Protein AF-A0A535XSU5-F1 (afdb_monomer_lite)

pLDDT: mean 84.98, std 12.12, range [40.34, 96.56]

Foldseek 3Di:
DCVVVVVCCVPVVVVLVVQQVVDDPVCSVVSVVVVVVVVVVVVVVLCVVLVCLLCVQADPVVVCCCPPVNDDCPVPVVRVVSNVNSNVRSVVVVVVVVVVVVVVVVPDDDPDPVVVVVD

Sequence (119 aa):
MILMGGGSGLFTSPNVNALMSTVPPQQRGTASGINTMVGNTGQMLSIAIAFPLVLSRIPEDVMFKVFLYGGGMGDLPDALRAFEQGLHQAFLVSFGITVVAVLASALRPSHSPREMAAR

Structure (mmCIF, N/CA/C/O backbone):
data_AF-A0A535XSU5-F1
#
_entry.id   AF-A0A535XSU5-F1
#
loop_
_atom_site.group_PDB
_atom_site.id
_atom_site.type_symbol
_atom_site.label_atom_id
_atom_site.label_alt_id
_atom_site.label_comp_id
_atom_site.label_asym_id
_atom_site.label_entity_id
_atom_site.label_seq_id
_atom_site.pdbx_PDB_ins_code
_atom_site.Cartn_x
_atom_site.Cartn_y
_atom_site.Cartn_z
_atom_site.occupancy
_atom_site.B_iso_or_equiv
_atom_site.auth_seq_id
_atom_site.auth_comp_id
_atom_site.auth_asym_id
_atom_site.auth_atom_id
_atom_site.pdbx_PDB_model_num
ATOM 1 N N . MET A 1 1 ? 0.032 13.948 -1.527 1.00 69.62 1 MET A N 1
ATOM 2 C CA . MET A 1 1 ? 0.126 13.378 -0.162 1.00 69.62 1 MET A CA 1
ATOM 3 C C . MET A 1 1 ? -1.090 13.663 0.714 1.00 69.62 1 MET A C 1
ATOM 5 O O . MET A 1 1 ? -1.441 12.791 1.491 1.00 69.62 1 MET A O 1
ATOM 9 N N . ILE A 1 2 ? -1.781 14.803 0.563 1.00 87.50 2 ILE A N 1
ATOM 10 C CA . ILE A 1 2 ? -2.972 15.131 1.376 1.00 87.50 2 ILE A CA 1
ATOM 11 C C . ILE A 1 2 ? -4.105 14.102 1.212 1.00 87.50 2 ILE A C 1
ATOM 13 O O . ILE A 1 2 ? -4.614 13.610 2.208 1.00 87.50 2 ILE A O 1
ATOM 17 N N . LEU A 1 3 ? -4.456 13.718 -0.022 1.00 84.81 3 LEU A N 1
ATOM 18 C CA . LEU A 1 3 ? -5.541 12.751 -0.267 1.00 84.81 3 LEU A CA 1
ATOM 19 C C . LEU A 1 3 ? -5.224 11.352 0.286 1.00 84.81 3 LEU A C 1
ATOM 21 O O . LEU A 1 3 ? -6.049 10.750 0.965 1.00 84.81 3 LEU A O 1
ATOM 25 N N . MET A 1 4 ? -4.004 10.869 0.039 1.00 82.06 4 MET A N 1
ATOM 26 C CA . MET A 1 4 ? -3.509 9.584 0.552 1.00 82.06 4 MET A CA 1
ATOM 27 C C . MET A 1 4 ? -3.454 9.562 2.088 1.00 82.06 4 MET A C 1
ATOM 29 O O . MET A 1 4 ? -3.970 8.637 2.710 1.00 82.06 4 MET A O 1
ATOM 33 N N . GLY A 1 5 ? -2.876 10.596 2.709 1.00 84.25 5 GLY A N 1
ATOM 34 C CA . GLY A 1 5 ? -2.768 10.697 4.166 1.00 84.25 5 GLY A CA 1
ATOM 35 C C . GLY A 1 5 ? -4.122 10.885 4.851 1.00 84.25 5 GLY A C 1
ATOM 36 O O . GLY A 1 5 ? -4.406 10.217 5.842 1.00 84.25 5 GLY A O 1
ATOM 37 N N . GLY A 1 6 ? -4.985 11.734 4.286 1.00 88.25 6 GLY A N 1
ATOM 38 C CA . GLY A 1 6 ? -6.344 11.952 4.776 1.00 88.25 6 GLY A CA 1
ATOM 39 C C . GLY A 1 6 ? -7.192 10.683 4.703 1.00 88.25 6 GLY A C 1
ATOM 40 O O . GLY A 1 6 ? -7.798 10.298 5.699 1.00 88.25 6 GLY A O 1
ATOM 41 N N . GLY A 1 7 ? -7.173 9.984 3.564 1.00 83.88 7 GLY A N 1
ATOM 42 C CA . GLY A 1 7 ? -7.862 8.702 3.407 1.00 83.88 7 GLY A CA 1
ATOM 43 C C . GLY A 1 7 ? -7.364 7.656 4.405 1.00 83.88 7 GLY A C 1
ATOM 44 O O . GLY A 1 7 ? -8.159 7.086 5.148 1.00 83.88 7 GLY A O 1
ATOM 45 N N . SER A 1 8 ? -6.047 7.456 4.497 1.00 84.62 8 SER A N 1
ATOM 46 C CA . SER A 1 8 ? -5.457 6.506 5.448 1.00 84.62 8 SER A CA 1
ATOM 47 C C . SER A 1 8 ? -5.861 6.801 6.899 1.00 84.62 8 SER A C 1
ATOM 49 O O . SER A 1 8 ? -6.249 5.885 7.626 1.00 84.62 8 SER A O 1
ATOM 51 N N . GLY A 1 9 ? -5.865 8.071 7.316 1.00 85.00 9 GLY A N 1
ATOM 52 C CA . GLY A 1 9 ? -6.301 8.470 8.656 1.00 85.00 9 GLY A CA 1
ATOM 53 C C . GLY A 1 9 ? -7.781 8.177 8.928 1.00 85.00 9 GLY A C 1
ATOM 54 O O . GLY A 1 9 ? -8.113 7.638 9.987 1.00 85.00 9 GLY A O 1
ATOM 55 N N . LEU A 1 10 ? -8.656 8.473 7.959 1.00 87.81 10 LEU A N 1
ATOM 56 C CA . LEU A 1 10 ? -10.103 8.248 8.064 1.00 87.81 10 LEU A CA 1
ATOM 57 C C . LEU A 1 10 ? -10.476 6.764 8.152 1.00 87.81 10 LEU A C 1
ATOM 59 O O . LEU A 1 10 ? -11.446 6.430 8.825 1.00 87.81 10 LEU A O 1
ATOM 63 N N . PHE A 1 11 ? -9.713 5.873 7.517 1.00 83.31 11 PHE A N 1
ATOM 64 C CA . PHE A 1 11 ? -9.954 4.429 7.593 1.00 83.31 11 PHE A CA 1
ATOM 65 C C . PHE A 1 11 ? -9.254 3.769 8.787 1.00 83.31 11 PHE A C 1
ATOM 67 O O . PHE A 1 11 ? -9.847 2.926 9.460 1.00 83.31 11 PHE A O 1
ATOM 74 N N . THR A 1 12 ? -8.008 4.145 9.082 1.00 86.12 12 THR A N 1
ATOM 75 C CA . THR A 1 12 ? -7.191 3.449 10.088 1.00 86.12 12 THR A CA 1
ATOM 76 C C . THR A 1 12 ? -7.662 3.739 11.513 1.00 86.12 12 THR A C 1
ATOM 78 O O . THR A 1 12 ? -7.769 2.812 12.313 1.00 86.12 12 THR A O 1
ATOM 81 N N . SER A 1 13 ? -7.996 4.995 11.837 1.00 87.81 13 SER A N 1
ATOM 82 C CA . SER A 1 13 ? -8.378 5.384 13.205 1.00 87.81 13 SER A CA 1
ATOM 83 C C . SER A 1 13 ? -9.663 4.684 13.693 1.00 87.81 13 SER A C 1
ATOM 85 O O . SER A 1 13 ? -9.610 4.007 14.727 1.00 87.81 13 SER A O 1
ATOM 87 N N . PRO A 1 14 ? -10.792 4.715 12.951 1.00 84.00 14 PRO A N 1
ATOM 88 C CA . PRO A 1 14 ? -11.998 3.993 13.355 1.00 84.00 14 PRO A CA 1
ATOM 89 C C . PRO A 1 14 ? -11.823 2.472 13.356 1.00 84.00 14 PRO A C 1
ATOM 91 O O . PRO A 1 14 ? -12.373 1.809 14.231 1.00 84.00 14 PRO A O 1
ATOM 94 N N . ASN A 1 15 ? -11.055 1.909 12.414 1.00 86.75 15 ASN A N 1
ATOM 95 C CA . ASN A 1 15 ? -10.864 0.460 12.309 1.00 86.75 15 ASN A CA 1
ATOM 96 C C . ASN A 1 15 ? -10.080 -0.097 13.507 1.00 86.75 15 ASN A C 1
ATOM 98 O O . ASN A 1 15 ? -10.516 -1.051 14.153 1.00 86.75 15 ASN A O 1
ATOM 102 N N . VAL A 1 16 ? -8.974 0.558 13.878 1.00 89.44 16 VAL A N 1
ATOM 103 C CA . VAL A 1 16 ? -8.195 0.178 15.065 1.00 89.44 16 VAL A CA 1
ATOM 104 C C . VAL A 1 16 ? -9.021 0.358 16.337 1.00 89.44 16 VAL A C 1
ATOM 106 O O . VAL A 1 16 ? -9.009 -0.519 17.199 1.00 89.44 16 VAL A O 1
ATOM 109 N N . ASN A 1 17 ? -9.781 1.450 16.456 1.00 88.25 17 ASN A N 1
ATOM 110 C CA . ASN A 1 17 ? -10.628 1.675 17.626 1.00 88.25 17 ASN A CA 1
ATOM 111 C C . ASN A 1 17 ? -11.747 0.625 17.750 1.00 88.25 17 ASN A C 1
ATOM 113 O O . ASN A 1 17 ? -11.985 0.114 18.840 1.00 88.25 17 ASN A O 1
ATOM 117 N N . ALA A 1 18 ? -12.403 0.263 16.643 1.00 86.31 18 ALA A N 1
ATOM 118 C CA . ALA A 1 18 ? -13.428 -0.780 16.619 1.00 86.31 18 ALA A CA 1
ATOM 119 C C . ALA A 1 18 ? -12.864 -2.160 16.984 1.00 86.31 18 ALA A C 1
ATOM 121 O O . ALA A 1 18 ? -13.520 -2.924 17.684 1.00 86.31 18 ALA A O 1
ATOM 122 N N . LEU A 1 19 ? -11.639 -2.478 16.557 1.00 87.69 19 LEU A N 1
ATOM 123 C CA . LEU A 1 19 ? -10.957 -3.700 16.978 1.00 87.69 19 LEU A CA 1
ATOM 124 C C . LEU A 1 19 ? -10.665 -3.667 18.486 1.00 87.69 19 LEU A C 1
ATOM 126 O O . LEU A 1 19 ? -11.048 -4.578 19.217 1.00 87.69 19 LEU A O 1
ATOM 130 N N . MET A 1 20 ? -10.031 -2.599 18.971 1.00 91.69 20 MET A N 1
ATOM 131 C CA . MET A 1 20 ? -9.570 -2.497 20.361 1.00 91.69 20 MET A CA 1
ATOM 132 C C . MET A 1 20 ? -10.702 -2.367 21.382 1.00 91.69 20 MET A C 1
ATOM 134 O O . MET A 1 20 ? -10.533 -2.785 22.529 1.00 91.69 20 MET A O 1
ATOM 138 N N . SER A 1 21 ? -11.852 -1.817 20.990 1.00 89.25 21 SER A N 1
ATOM 139 C CA . SER A 1 21 ? -13.027 -1.708 21.860 1.00 89.25 21 SER A CA 1
ATOM 140 C C . SER A 1 21 ? -13.718 -3.052 22.106 1.00 89.25 21 SER A C 1
ATOM 142 O O . SER A 1 21 ? -14.379 -3.206 23.129 1.00 89.25 21 SER A O 1
ATOM 144 N N . THR A 1 22 ? -13.524 -4.037 21.221 1.00 88.62 22 THR A N 1
ATOM 145 C CA . THR A 1 22 ? -14.097 -5.389 21.363 1.00 88.62 22 THR A CA 1
ATOM 146 C C . THR A 1 22 ? -13.234 -6.344 22.193 1.00 88.62 22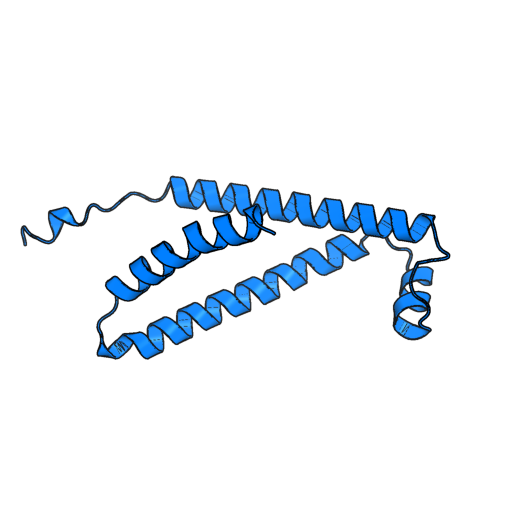 THR A C 1
ATOM 148 O O . THR A 1 22 ? -13.687 -7.434 22.537 1.00 88.62 22 THR A O 1
ATOM 151 N N . VAL A 1 23 ? -12.005 -5.948 22.545 1.00 91.38 23 VAL A N 1
ATOM 152 C CA . VAL A 1 23 ? -11.038 -6.807 23.245 1.00 91.38 23 VAL A CA 1
ATOM 153 C C . VAL A 1 23 ? -10.914 -6.411 24.729 1.00 91.38 23 VAL A C 1
ATOM 155 O O . VAL A 1 23 ? -10.711 -5.227 25.034 1.00 91.38 23 VAL A O 1
ATOM 158 N N . PRO A 1 24 ? -10.963 -7.378 25.674 1.00 91.38 24 PRO A N 1
ATOM 159 C CA . PRO A 1 24 ? -10.741 -7.121 27.097 1.00 91.38 24 PRO A CA 1
ATOM 160 C C . PRO A 1 24 ? -9.385 -6.444 27.366 1.00 91.38 24 PRO A C 1
ATOM 162 O O . PRO A 1 24 ? -8.399 -6.788 26.708 1.00 91.38 24 PRO A O 1
ATOM 165 N N . PRO A 1 25 ? -9.274 -5.535 28.357 1.00 90.38 25 PRO A N 1
ATOM 166 C CA . PRO A 1 25 ? -8.044 -4.781 28.623 1.00 90.38 25 PRO A CA 1
ATOM 167 C C . PRO A 1 25 ? -6.787 -5.648 28.762 1.00 90.38 25 PRO A C 1
ATOM 169 O O . PRO A 1 25 ? -5.737 -5.296 28.230 1.00 90.38 25 PRO A O 1
ATOM 172 N N . GLN A 1 26 ? -6.910 -6.807 29.411 1.00 93.88 26 GLN A N 1
ATOM 173 C CA . GLN A 1 26 ? -5.818 -7.749 29.662 1.00 93.88 26 GLN A CA 1
ATOM 174 C C . GLN A 1 26 ? -5.278 -8.410 28.381 1.00 93.88 26 GLN A C 1
ATOM 176 O O . GLN A 1 26 ? -4.151 -8.893 28.380 1.00 93.88 26 GLN A O 1
ATOM 181 N N . GLN A 1 27 ? -6.047 -8.420 27.285 1.00 93.12 27 GLN A N 1
ATOM 182 C CA . GLN A 1 27 ? -5.681 -9.058 26.012 1.00 93.12 27 GLN A CA 1
ATOM 183 C C . GLN A 1 27 ? -5.317 -8.055 24.905 1.00 93.12 27 GLN A C 1
ATOM 185 O O . GLN A 1 27 ? -4.939 -8.458 23.803 1.00 93.12 27 GLN A O 1
ATOM 190 N N . ARG A 1 28 ? -5.380 -6.743 25.175 1.00 91.44 28 ARG A N 1
ATOM 191 C CA . ARG A 1 28 ? -5.080 -5.700 24.175 1.00 91.44 28 ARG A CA 1
ATOM 192 C C . ARG A 1 28 ? -3.655 -5.779 23.629 1.00 91.44 28 ARG A C 1
ATOM 194 O O . ARG A 1 28 ? -3.445 -5.470 22.461 1.00 91.44 28 ARG A O 1
ATOM 201 N N . GLY A 1 29 ? -2.694 -6.233 24.439 1.00 92.31 29 GLY A N 1
ATOM 202 C CA . GLY A 1 29 ? -1.319 -6.469 23.987 1.00 92.31 29 GLY A CA 1
ATOM 203 C C . GLY A 1 29 ? -1.257 -7.511 22.866 1.00 92.31 29 GLY A C 1
ATOM 204 O O . GLY A 1 29 ? -0.705 -7.246 21.800 1.00 92.31 29 GLY A O 1
ATOM 205 N N . THR A 1 30 ? -1.912 -8.657 23.065 1.00 92.75 30 THR A N 1
ATOM 206 C CA . THR A 1 30 ? -2.007 -9.723 22.059 1.00 92.75 30 THR A CA 1
ATOM 207 C C . THR A 1 30 ? -2.794 -9.273 20.830 1.00 92.75 30 THR A C 1
ATOM 209 O O . THR A 1 30 ? -2.344 -9.497 19.709 1.00 92.75 30 THR A O 1
ATOM 212 N N . ALA A 1 31 ? -3.922 -8.579 21.010 1.00 92.88 31 ALA A N 1
ATOM 213 C CA . ALA A 1 31 ? -4.710 -8.058 19.891 1.00 92.88 31 ALA A CA 1
ATOM 214 C C . ALA A 1 31 ? -3.935 -7.035 19.043 1.00 92.88 31 ALA A C 1
ATOM 216 O O . ALA A 1 31 ? -4.003 -7.077 17.816 1.00 92.88 31 ALA A O 1
ATOM 217 N N . SER A 1 32 ? -3.147 -6.159 19.674 1.00 92.31 32 SER A N 1
ATOM 218 C CA . SER A 1 32 ? -2.264 -5.216 18.974 1.00 92.31 32 SER A CA 1
ATOM 219 C C . SER A 1 32 ? -1.157 -5.931 18.203 1.00 92.31 32 SER A C 1
ATOM 221 O O . SER A 1 32 ? -0.881 -5.587 17.050 1.00 92.31 32 SER A O 1
ATOM 223 N N . GLY A 1 33 ? -0.574 -6.977 18.797 1.00 94.25 33 GLY A N 1
ATOM 224 C CA . GLY A 1 33 ? 0.408 -7.833 18.134 1.00 94.25 33 GLY A CA 1
ATOM 225 C C . GLY A 1 33 ? -0.162 -8.510 16.887 1.00 94.25 33 GLY A C 1
ATOM 226 O O . GLY A 1 33 ? 0.439 -8.421 15.819 1.00 94.25 33 GLY A O 1
ATOM 227 N N . ILE A 1 34 ? -1.356 -9.105 16.989 1.00 95.31 34 ILE A N 1
ATOM 228 C CA . ILE A 1 34 ? -2.051 -9.728 15.850 1.00 95.31 34 ILE A CA 1
ATOM 229 C C . ILE A 1 34 ? -2.355 -8.687 14.770 1.00 95.31 34 ILE A C 1
ATOM 231 O O . ILE A 1 34 ? -2.060 -8.920 13.601 1.00 95.31 34 ILE A O 1
ATOM 235 N N . ASN A 1 35 ? -2.888 -7.522 15.143 1.00 93.38 35 ASN A N 1
ATOM 236 C CA . ASN A 1 35 ? -3.183 -6.453 14.189 1.00 93.38 35 ASN A CA 1
ATOM 237 C C . ASN A 1 35 ? -1.924 -5.979 13.443 1.00 93.38 35 ASN A C 1
ATOM 239 O O . ASN A 1 35 ? -1.947 -5.800 12.228 1.00 93.38 35 ASN A O 1
ATOM 243 N N . THR A 1 36 ? -0.810 -5.825 14.161 1.00 94.69 36 THR A N 1
ATOM 244 C CA . THR A 1 36 ? 0.485 -5.445 13.578 1.00 94.69 36 THR A CA 1
ATOM 245 C C . THR A 1 36 ? 1.021 -6.529 12.647 1.00 94.69 36 THR A C 1
ATOM 247 O O . THR A 1 36 ? 1.468 -6.222 11.545 1.00 94.69 36 THR A O 1
ATOM 250 N N . MET A 1 37 ? 0.938 -7.799 13.051 1.00 96.06 37 MET A N 1
ATOM 251 C CA . MET A 1 37 ? 1.326 -8.933 12.213 1.00 96.06 37 MET A CA 1
ATOM 252 C C . MET A 1 37 ? 0.524 -8.940 10.908 1.00 96.06 37 MET A C 1
ATOM 254 O O . MET A 1 37 ? 1.120 -8.968 9.836 1.00 96.06 37 MET A O 1
ATOM 258 N N . VAL A 1 38 ? -0.807 -8.844 10.988 1.00 94.12 38 VAL A N 1
ATOM 259 C CA . VAL A 1 38 ? -1.692 -8.802 9.813 1.00 94.12 38 VAL A CA 1
ATOM 260 C C . VAL A 1 38 ? -1.347 -7.618 8.905 1.00 94.12 38 VAL A C 1
ATOM 262 O O . VAL A 1 38 ? -1.240 -7.796 7.692 1.00 94.12 38 VAL A O 1
ATOM 265 N N . GLY A 1 39 ? -1.116 -6.432 9.476 1.00 93.06 39 GLY A N 1
ATOM 266 C CA . GLY A 1 39 ? -0.708 -5.244 8.723 1.00 93.06 39 GLY A CA 1
ATOM 267 C C . GLY A 1 39 ? 0.614 -5.437 7.975 1.00 93.06 39 GLY A C 1
ATOM 268 O O . GLY A 1 39 ? 0.683 -5.199 6.768 1.00 93.06 39 GLY A O 1
ATOM 269 N N . ASN A 1 40 ? 1.644 -5.936 8.660 1.00 95.12 40 ASN A N 1
ATOM 270 C CA . ASN A 1 40 ? 2.958 -6.190 8.066 1.00 95.12 40 ASN A CA 1
ATOM 271 C C . ASN A 1 40 ? 2.898 -7.275 6.979 1.00 95.12 40 ASN A C 1
ATOM 273 O O . ASN A 1 40 ? 3.490 -7.112 5.913 1.00 95.12 40 ASN A O 1
ATOM 277 N N . THR A 1 41 ? 2.151 -8.360 7.203 1.00 96.56 41 THR A N 1
ATOM 278 C CA . THR A 1 41 ? 1.929 -9.404 6.190 1.00 96.56 41 THR A CA 1
ATOM 279 C C . THR A 1 41 ? 1.209 -8.844 4.965 1.00 96.56 41 THR A C 1
ATOM 281 O O . THR A 1 41 ? 1.603 -9.140 3.838 1.00 96.56 41 THR A O 1
ATOM 284 N N . GLY A 1 42 ? 0.200 -7.991 5.161 1.00 92.06 42 GLY A N 1
ATOM 285 C CA . GLY A 1 42 ? -0.483 -7.302 4.067 1.00 92.06 42 GLY A CA 1
ATOM 286 C C . GLY A 1 42 ? 0.461 -6.410 3.258 1.00 92.06 42 GLY A C 1
ATOM 287 O O . GLY A 1 42 ? 0.429 -6.432 2.028 1.00 92.06 42 GLY A O 1
ATOM 288 N N . GLN A 1 43 ? 1.354 -5.676 3.927 1.00 93.38 43 GLN A N 1
ATOM 289 C CA . GLN A 1 43 ? 2.364 -4.854 3.258 1.00 93.38 43 GLN A CA 1
ATOM 290 C C . GLN A 1 43 ? 3.361 -5.703 2.459 1.00 93.38 43 GLN A C 1
ATOM 292 O O . GLN A 1 43 ? 3.656 -5.379 1.309 1.00 93.38 43 GLN A O 1
ATOM 297 N N . MET A 1 44 ? 3.835 -6.812 3.029 1.00 95.88 44 MET A N 1
ATOM 298 C CA . MET A 1 44 ? 4.708 -7.761 2.335 1.00 95.88 44 MET A CA 1
ATOM 299 C C . MET A 1 44 ? 4.032 -8.332 1.082 1.00 95.88 44 MET A C 1
ATOM 301 O O . MET A 1 44 ? 4.641 -8.344 0.013 1.00 95.88 44 MET A O 1
ATOM 305 N N . LEU A 1 45 ? 2.768 -8.754 1.187 1.00 94.31 45 LEU A N 1
ATOM 306 C CA . LEU A 1 45 ? 1.995 -9.265 0.054 1.00 94.31 45 LEU A CA 1
ATOM 307 C C . LEU A 1 45 ? 1.804 -8.195 -1.030 1.00 94.31 45 LEU A C 1
ATOM 309 O O . LEU A 1 45 ? 1.943 -8.488 -2.215 1.00 94.31 45 LEU A O 1
ATOM 313 N N . SER A 1 46 ? 1.537 -6.950 -0.630 1.00 92.38 46 SER A N 1
ATOM 314 C CA . SER A 1 46 ? 1.417 -5.819 -1.553 1.00 92.38 46 SER A CA 1
ATOM 315 C C . SER A 1 46 ? 2.694 -5.623 -2.372 1.00 92.38 46 SER A C 1
ATOM 317 O O . SER A 1 46 ? 2.629 -5.545 -3.597 1.00 92.38 46 SER A O 1
ATOM 319 N N . ILE A 1 47 ? 3.867 -5.640 -1.728 1.00 92.75 47 ILE A N 1
ATOM 320 C CA . ILE A 1 47 ? 5.160 -5.528 -2.422 1.00 92.75 47 ILE A CA 1
ATOM 321 C C . ILE A 1 47 ? 5.387 -6.730 -3.347 1.00 92.75 47 ILE A C 1
ATOM 323 O O . ILE A 1 47 ? 5.803 -6.545 -4.489 1.00 92.75 47 ILE A O 1
ATOM 327 N N . ALA A 1 48 ? 5.071 -7.945 -2.891 1.00 94.19 48 ALA A N 1
ATOM 328 C CA . ALA A 1 48 ? 5.235 -9.165 -3.679 1.00 94.19 48 ALA A CA 1
ATOM 329 C C . ALA A 1 48 ? 4.394 -9.171 -4.968 1.00 94.19 48 ALA A C 1
ATOM 331 O O . ALA A 1 48 ? 4.814 -9.756 -5.962 1.00 94.19 48 ALA A O 1
ATOM 332 N N . ILE A 1 49 ? 3.235 -8.506 -4.971 1.00 92.31 49 ILE A N 1
ATOM 333 C CA . ILE A 1 49 ? 2.377 -8.358 -6.156 1.00 92.31 49 ILE A CA 1
ATOM 334 C C . ILE A 1 49 ? 2.802 -7.149 -6.999 1.00 92.31 49 ILE A C 1
ATOM 336 O O . ILE A 1 49 ? 2.889 -7.244 -8.222 1.00 92.31 49 ILE A O 1
ATOM 340 N N . ALA A 1 50 ? 3.075 -6.007 -6.369 1.00 92.81 50 ALA A N 1
ATOM 341 C CA . ALA A 1 50 ? 3.382 -4.766 -7.071 1.00 92.81 50 ALA A CA 1
ATOM 342 C C . ALA A 1 50 ? 4.732 -4.824 -7.796 1.00 92.81 50 ALA A C 1
ATOM 344 O O . ALA A 1 50 ? 4.841 -4.350 -8.924 1.00 92.81 50 ALA A O 1
ATOM 345 N N . PHE A 1 51 ? 5.754 -5.420 -7.178 1.00 91.81 51 PHE A N 1
ATOM 346 C CA . PHE A 1 51 ? 7.110 -5.419 -7.722 1.00 91.81 51 PHE A CA 1
ATOM 347 C C . PHE A 1 51 ? 7.208 -6.133 -9.086 1.00 91.81 51 PHE A C 1
ATOM 349 O O . PHE A 1 51 ? 7.674 -5.504 -10.038 1.00 91.81 51 PHE A O 1
ATOM 356 N N . PRO A 1 52 ? 6.684 -7.362 -9.270 1.00 91.88 52 PRO A N 1
ATOM 357 C CA . PRO A 1 52 ? 6.644 -7.995 -10.589 1.00 91.88 52 PRO A CA 1
ATOM 358 C C . PRO A 1 52 ? 5.846 -7.203 -11.629 1.00 91.88 52 PRO A C 1
ATOM 360 O O . PRO A 1 52 ? 6.246 -7.151 -12.787 1.00 91.88 52 PRO A O 1
ATOM 363 N N . LEU A 1 53 ? 4.741 -6.557 -11.239 1.00 92.81 53 LEU A N 1
ATOM 364 C CA . LEU A 1 53 ? 3.938 -5.749 -12.165 1.00 92.81 53 LEU A CA 1
ATOM 365 C C . LEU A 1 53 ? 4.730 -4.555 -12.705 1.00 92.81 53 LEU A C 1
ATOM 367 O O . LEU A 1 53 ? 4.686 -4.288 -13.907 1.00 92.81 53 LEU A O 1
ATOM 371 N N . VAL A 1 54 ? 5.500 -3.889 -11.844 1.00 92.38 54 VAL A N 1
ATOM 372 C CA . VAL A 1 54 ? 6.376 -2.779 -12.240 1.00 92.38 54 VAL A CA 1
ATOM 373 C C . VAL A 1 54 ? 7.475 -3.254 -13.192 1.00 92.38 54 VAL A C 1
ATOM 375 O O . VAL A 1 54 ? 7.755 -2.588 -14.186 1.00 92.38 54 VAL A O 1
ATOM 378 N N . LEU A 1 55 ? 8.074 -4.416 -12.922 1.00 90.50 55 LEU A N 1
ATOM 379 C CA . LEU A 1 55 ? 9.182 -4.951 -13.719 1.00 90.50 55 LEU A CA 1
ATOM 380 C C . LEU A 1 55 ? 8.729 -5.676 -14.998 1.00 90.50 55 LEU A C 1
ATOM 382 O O . LEU A 1 55 ? 9.543 -5.887 -15.890 1.00 90.5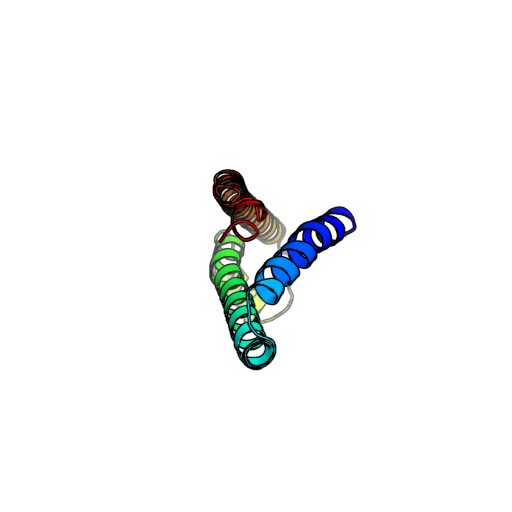0 55 LEU A O 1
ATOM 386 N N . SER A 1 56 ? 7.444 -6.017 -15.122 1.00 89.00 56 SER A N 1
ATOM 387 C CA . SER A 1 56 ? 6.904 -6.902 -16.168 1.00 89.00 56 SER A CA 1
ATOM 388 C C . SER A 1 56 ? 7.179 -6.485 -17.616 1.00 89.00 56 SER A C 1
ATOM 390 O O . SER A 1 56 ? 7.099 -7.321 -18.513 1.00 89.00 56 SER A O 1
ATOM 392 N N . ARG A 1 57 ? 7.463 -5.202 -17.866 1.00 86.56 57 ARG A N 1
ATOM 393 C CA . ARG A 1 57 ? 7.699 -4.661 -19.215 1.00 86.56 57 ARG A CA 1
ATOM 394 C C . ARG A 1 57 ? 9.145 -4.260 -19.475 1.00 86.56 57 ARG A C 1
ATOM 396 O O . ARG A 1 57 ? 9.446 -3.782 -20.564 1.00 86.56 57 ARG A O 1
ATOM 403 N N . ILE A 1 58 ? 10.022 -4.420 -18.490 1.00 88.69 58 ILE A N 1
ATOM 404 C CA . ILE A 1 58 ? 11.422 -4.019 -18.597 1.00 88.69 58 ILE A CA 1
ATOM 405 C C . ILE A 1 58 ? 12.202 -5.162 -19.260 1.00 88.69 58 ILE A C 1
ATOM 407 O O . ILE A 1 58 ? 12.120 -6.292 -18.780 1.00 88.69 58 ILE A O 1
ATOM 411 N N . PRO A 1 59 ? 12.965 -4.894 -20.333 1.00 86.25 59 PRO A N 1
ATOM 412 C CA . PRO A 1 59 ? 13.835 -5.896 -20.940 1.00 86.25 59 PRO A CA 1
ATOM 413 C C . PRO A 1 59 ? 14.876 -6.439 -19.949 1.00 86.25 59 PRO A C 1
ATOM 415 O O . PRO A 1 59 ? 15.400 -5.695 -19.113 1.00 86.25 59 PRO A O 1
ATOM 418 N N . GLU A 1 60 ? 15.198 -7.731 -20.049 1.00 84.75 60 GLU A N 1
ATOM 419 C CA . GLU A 1 60 ? 16.134 -8.393 -19.129 1.00 84.75 60 GLU A CA 1
ATOM 420 C C . GLU A 1 60 ? 17.529 -7.755 -19.159 1.00 84.75 60 GLU A C 1
ATOM 422 O O . GLU A 1 60 ? 18.140 -7.563 -18.109 1.00 84.75 60 GLU A O 1
ATOM 427 N N . ASP A 1 61 ? 18.013 -7.349 -20.334 1.00 84.06 61 ASP A N 1
ATOM 428 C CA . ASP A 1 61 ? 19.304 -6.676 -20.513 1.00 84.06 61 ASP A CA 1
ATOM 429 C C . ASP A 1 61 ? 19.377 -5.354 -19.734 1.00 84.06 61 ASP A C 1
ATOM 431 O O . ASP A 1 61 ? 20.378 -5.062 -19.069 1.00 84.06 61 ASP A O 1
ATOM 435 N N . VAL A 1 62 ? 18.281 -4.591 -19.730 1.00 85.25 62 VAL A N 1
ATOM 436 C CA . VAL A 1 62 ? 18.174 -3.356 -18.953 1.00 85.25 62 VAL A CA 1
ATOM 437 C C . VAL A 1 62 ? 18.108 -3.661 -17.462 1.00 85.25 62 VAL A C 1
ATOM 439 O O . VAL A 1 62 ? 18.742 -2.966 -16.666 1.00 85.25 62 VAL A O 1
ATOM 442 N N . MET A 1 63 ? 17.387 -4.709 -17.067 1.00 85.25 63 MET A N 1
ATOM 443 C CA . MET A 1 63 ? 17.328 -5.143 -15.675 1.00 85.25 63 MET A CA 1
ATOM 444 C C . MET A 1 63 ? 18.729 -5.507 -15.163 1.00 85.25 63 MET A C 1
ATOM 446 O O . MET A 1 63 ? 19.142 -5.009 -14.116 1.00 85.25 63 MET A O 1
ATOM 450 N N . PHE A 1 64 ? 19.516 -6.271 -15.928 1.00 86.25 64 PHE A N 1
ATOM 451 C CA . PHE A 1 64 ? 20.893 -6.586 -15.546 1.00 86.25 64 PHE A CA 1
ATOM 452 C C . PHE A 1 64 ? 21.757 -5.326 -15.430 1.00 86.25 64 PHE A C 1
ATOM 454 O O . PHE A 1 64 ? 22.459 -5.155 -14.432 1.00 86.25 64 PHE A O 1
ATOM 461 N N . LYS A 1 65 ? 21.668 -4.403 -16.398 1.00 84.00 65 LYS A N 1
ATOM 462 C CA . LYS A 1 65 ? 22.380 -3.114 -16.366 1.00 84.00 65 LYS A CA 1
ATOM 463 C C . LYS A 1 65 ? 22.061 -2.311 -15.103 1.00 84.00 65 LYS A C 1
ATOM 465 O O . LYS A 1 65 ? 22.974 -1.852 -14.422 1.00 84.00 65 LYS A O 1
ATOM 470 N N . VAL A 1 66 ? 20.783 -2.159 -14.769 1.00 84.62 66 VAL A N 1
ATOM 471 C CA . VAL A 1 66 ? 20.342 -1.330 -13.639 1.00 84.62 66 VAL A CA 1
ATOM 472 C C . VAL A 1 66 ? 20.679 -1.975 -12.292 1.00 84.62 66 VAL A C 1
ATOM 474 O O . VAL A 1 66 ? 21.145 -1.271 -11.399 1.00 84.62 66 VAL A O 1
ATOM 477 N N . PHE A 1 67 ? 20.471 -3.287 -12.141 1.00 82.88 67 PHE A N 1
ATOM 478 C CA . PHE A 1 67 ? 20.621 -3.975 -10.854 1.00 82.88 67 PHE A CA 1
ATOM 479 C C . PHE A 1 67 ? 22.040 -4.486 -10.565 1.00 82.88 67 PHE A C 1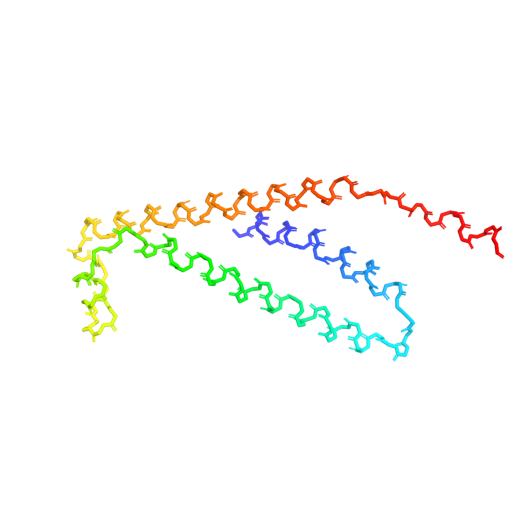
ATOM 481 O O . PHE A 1 67 ? 22.423 -4.504 -9.398 1.00 82.88 67 PHE A O 1
ATOM 488 N N . LEU A 1 68 ? 22.821 -4.899 -11.574 1.00 84.12 68 LEU A N 1
ATOM 489 C CA . LEU A 1 68 ? 24.176 -5.435 -11.359 1.00 84.12 68 LEU A CA 1
ATOM 490 C C . LEU A 1 68 ? 25.280 -4.419 -11.645 1.00 84.12 68 LEU A C 1
ATOM 492 O O . LEU A 1 68 ? 26.266 -4.380 -10.915 1.00 84.12 68 LEU A O 1
ATOM 496 N N . TYR A 1 69 ? 25.141 -3.623 -12.706 1.00 80.94 69 TYR A N 1
ATOM 497 C CA . TYR A 1 69 ? 26.211 -2.723 -13.154 1.00 80.94 69 TYR A CA 1
ATOM 498 C C . TYR A 1 69 ? 26.059 -1.293 -12.620 1.00 80.94 69 TYR A C 1
ATOM 500 O O . TYR A 1 69 ? 27.035 -0.546 -12.573 1.00 80.94 69 TYR A O 1
ATOM 508 N N . GLY A 1 70 ? 24.854 -0.921 -12.180 1.00 73.69 70 GLY A N 1
ATOM 509 C CA . GLY A 1 70 ? 24.541 0.435 -11.740 1.00 73.69 70 GLY A CA 1
ATOM 510 C C . GLY A 1 70 ? 24.461 1.434 -12.904 1.00 73.69 70 GLY A C 1
ATOM 511 O O . GLY A 1 70 ? 24.830 1.146 -14.041 1.00 73.69 70 GLY A O 1
ATOM 512 N N . GLY A 1 71 ? 23.927 2.628 -12.628 1.00 75.31 71 GLY A N 1
ATOM 513 C CA . GLY A 1 71 ? 23.783 3.706 -13.625 1.00 75.31 71 GLY A CA 1
ATOM 514 C C . GLY A 1 71 ? 22.342 4.108 -13.963 1.00 75.31 71 GLY A C 1
ATOM 515 O O . GLY A 1 71 ? 22.141 5.070 -14.695 1.00 75.31 71 GLY A O 1
ATOM 516 N N . GLY A 1 72 ? 21.335 3.435 -13.394 1.00 77.12 72 GLY A N 1
ATOM 517 C CA . GLY A 1 72 ? 19.925 3.819 -13.541 1.00 77.12 72 GLY A CA 1
ATOM 518 C C . GLY A 1 72 ? 19.381 3.710 -14.976 1.00 77.12 72 GLY A C 1
ATOM 519 O O . GLY A 1 72 ? 20.006 3.126 -15.857 1.00 77.12 72 GLY A O 1
ATOM 520 N N . MET A 1 73 ? 18.178 4.253 -15.198 1.00 77.19 73 MET A N 1
ATOM 521 C CA . MET A 1 73 ? 17.464 4.208 -16.491 1.00 77.19 73 MET A CA 1
ATOM 522 C C . MET A 1 73 ? 17.499 5.541 -17.261 1.00 77.19 73 MET A C 1
ATOM 524 O O . MET A 1 73 ? 16.786 5.690 -18.248 1.00 77.19 73 MET A O 1
ATOM 528 N N . GLY A 1 74 ? 18.290 6.522 -16.809 1.00 73.56 74 GLY A N 1
ATOM 529 C CA . GLY A 1 74 ? 18.250 7.897 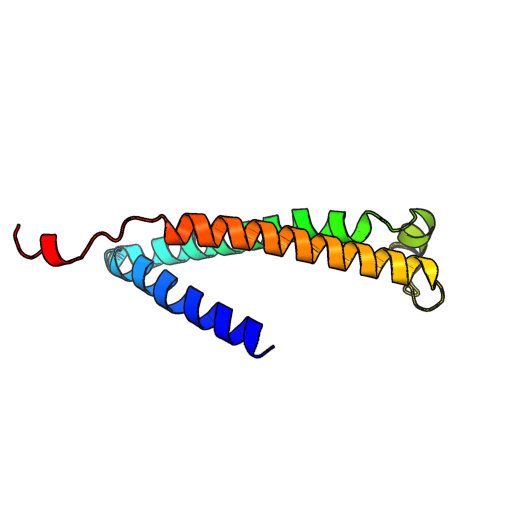-17.329 1.00 73.56 74 GLY A CA 1
ATOM 530 C C . GLY A 1 74 ? 18.543 8.013 -18.829 1.00 73.56 74 GLY A C 1
ATOM 531 O O . GLY A 1 74 ? 17.881 8.780 -19.520 1.00 73.56 74 GLY A O 1
ATOM 532 N N . ASP A 1 75 ? 19.461 7.190 -19.337 1.00 80.12 75 ASP A N 1
ATOM 533 C CA . ASP A 1 75 ? 19.872 7.191 -20.749 1.00 80.12 75 ASP A CA 1
ATOM 534 C C . ASP A 1 75 ? 19.069 6.203 -21.623 1.00 80.12 75 ASP A C 1
ATOM 536 O O . ASP A 1 75 ? 19.401 5.981 -22.786 1.00 80.12 75 ASP A O 1
ATOM 540 N N . LEU A 1 76 ? 18.024 5.574 -21.069 1.00 82.94 76 LEU A N 1
ATOM 541 C CA . LEU A 1 76 ? 17.223 4.525 -21.712 1.00 82.94 76 LEU A CA 1
ATOM 542 C C . LEU A 1 76 ? 15.750 4.963 -21.809 1.00 82.94 76 LEU A C 1
ATOM 544 O O . LEU A 1 76 ? 14.922 4.529 -21.001 1.00 82.94 76 LEU A O 1
ATOM 548 N N . PRO A 1 77 ? 15.389 5.809 -22.792 1.00 81.75 77 PRO A N 1
ATOM 549 C CA . PRO A 1 77 ? 14.048 6.391 -22.884 1.00 81.75 77 PRO A CA 1
ATOM 550 C C . PRO A 1 77 ? 12.941 5.335 -23.023 1.00 81.75 77 PRO A C 1
ATOM 552 O O . PRO A 1 77 ? 11.857 5.501 -22.463 1.00 81.75 77 PRO A O 1
ATOM 555 N N . ASP A 1 78 ? 13.213 4.225 -23.710 1.00 85.44 78 ASP A N 1
ATOM 556 C CA . ASP A 1 78 ? 12.245 3.137 -23.872 1.00 85.44 78 ASP A CA 1
ATOM 557 C C . ASP A 1 78 ? 12.060 2.321 -22.588 1.00 85.44 78 ASP A C 1
ATOM 559 O O . ASP A 1 78 ? 10.937 1.941 -22.251 1.00 85.44 78 ASP A O 1
ATOM 563 N N . ALA A 1 79 ? 13.127 2.120 -21.810 1.00 84.50 79 ALA A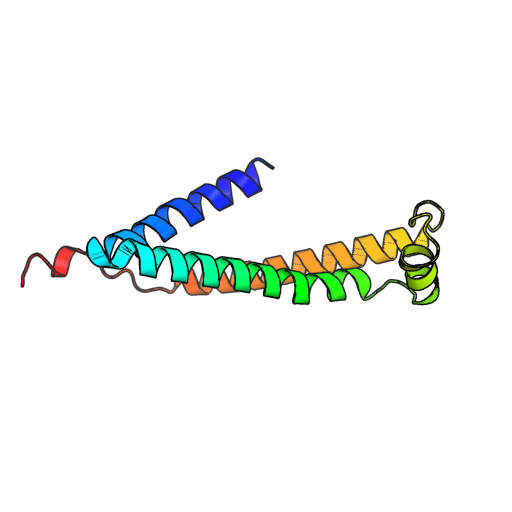 N 1
ATOM 564 C CA . ALA A 1 79 ? 13.030 1.420 -20.533 1.00 84.50 79 ALA A CA 1
ATOM 565 C C . ALA A 1 79 ? 12.335 2.263 -19.460 1.00 84.50 79 ALA A C 1
ATOM 567 O O . ALA A 1 79 ? 11.562 1.728 -18.667 1.00 84.50 79 ALA A O 1
ATOM 568 N N . LEU A 1 80 ? 12.549 3.583 -19.464 1.00 86.69 80 LEU A N 1
ATOM 569 C CA . LEU A 1 80 ? 11.836 4.498 -18.576 1.00 86.69 80 LEU A CA 1
ATOM 570 C C . LEU A 1 80 ? 10.326 4.476 -18.855 1.00 86.69 80 LEU A C 1
ATOM 572 O O . LEU A 1 80 ? 9.532 4.376 -17.921 1.00 86.69 80 LEU A O 1
ATOM 576 N N . ARG A 1 81 ? 9.926 4.491 -20.134 1.00 88.62 81 ARG A N 1
ATOM 577 C CA . ARG A 1 81 ? 8.518 4.334 -20.540 1.00 88.62 81 ARG A CA 1
ATOM 578 C C . ARG A 1 81 ? 7.953 2.975 -20.140 1.00 88.62 81 ARG A C 1
ATOM 580 O O . ARG A 1 81 ? 6.819 2.900 -19.674 1.00 88.62 81 ARG A O 1
ATOM 587 N N . ALA A 1 82 ? 8.722 1.902 -20.304 1.00 88.69 82 ALA A N 1
ATOM 588 C CA . ALA A 1 82 ? 8.307 0.567 -19.886 1.00 88.69 82 ALA A CA 1
ATOM 589 C C . ALA A 1 82 ? 8.093 0.480 -18.364 1.00 88.69 82 ALA A C 1
ATOM 591 O O . ALA A 1 82 ? 7.083 -0.067 -17.918 1.00 88.69 82 ALA A O 1
ATOM 592 N N . PHE A 1 83 ? 8.992 1.075 -17.576 1.00 89.19 83 PHE A N 1
ATOM 593 C CA . PHE A 1 83 ? 8.864 1.188 -16.123 1.00 89.19 83 PHE A CA 1
ATOM 594 C C . PHE A 1 83 ? 7.636 2.017 -15.720 1.00 89.19 83 PHE A C 1
ATOM 596 O O . PHE A 1 83 ? 6.856 1.584 -14.874 1.00 89.19 83 PHE A O 1
ATOM 603 N N . GLU A 1 84 ? 7.414 3.173 -16.351 1.00 91.19 84 GLU A N 1
ATOM 604 C CA . GLU A 1 84 ? 6.230 4.013 -16.119 1.00 91.19 84 GLU A CA 1
ATOM 605 C C . GLU A 1 84 ? 4.935 3.239 -16.399 1.00 91.19 84 GLU A C 1
ATOM 607 O O . GLU A 1 84 ? 3.998 3.247 -15.598 1.00 91.19 84 GLU A O 1
ATOM 612 N N . GLN A 1 85 ? 4.888 2.507 -17.511 1.00 92.38 85 GLN A N 1
ATOM 613 C CA . GLN A 1 85 ? 3.749 1.661 -17.841 1.00 92.38 85 GLN A CA 1
ATOM 614 C C . GLN A 1 85 ? 3.537 0.546 -16.812 1.00 92.38 85 GLN A C 1
ATOM 616 O O . GLN A 1 85 ? 2.394 0.298 -16.427 1.00 92.38 85 GLN A O 1
ATOM 621 N N . GLY A 1 86 ? 4.605 -0.109 -16.352 1.00 90.94 86 GLY A N 1
ATOM 622 C CA . GLY A 1 86 ? 4.542 -1.095 -15.272 1.00 90.94 86 GLY A CA 1
ATOM 623 C C . GLY A 1 86 ? 4.008 -0.490 -13.971 1.00 90.94 86 GLY A C 1
ATOM 624 O O . GLY A 1 86 ? 3.148 -1.078 -13.312 1.00 90.94 86 GLY A O 1
ATOM 625 N N . LEU A 1 87 ? 4.431 0.731 -13.639 1.00 93.19 87 LEU A N 1
ATOM 626 C CA . LEU A 1 87 ? 3.947 1.473 -12.477 1.00 93.19 87 LEU A CA 1
ATOM 627 C C . LEU A 1 87 ? 2.450 1.800 -12.587 1.00 93.19 87 LEU A C 1
ATOM 629 O O . LEU A 1 87 ? 1.700 1.584 -11.635 1.00 93.19 87 LEU A O 1
ATOM 633 N N . HIS A 1 88 ? 1.980 2.241 -13.757 1.00 94.94 88 HIS A N 1
ATOM 634 C CA . HIS A 1 88 ? 0.551 2.445 -14.005 1.00 94.94 88 HIS A CA 1
ATOM 635 C C . HIS A 1 88 ? -0.259 1.148 -13.874 1.00 94.94 88 HIS A C 1
ATOM 637 O O . HIS A 1 88 ? -1.334 1.163 -13.276 1.00 94.94 88 HIS A O 1
ATOM 643 N N . GLN A 1 89 ? 0.249 0.019 -14.376 1.00 93.75 89 GLN A N 1
ATOM 644 C CA . GLN A 1 89 ? -0.402 -1.287 -14.211 1.00 93.75 89 GLN A CA 1
ATOM 645 C C . GLN A 1 89 ? -0.505 -1.675 -12.732 1.00 93.75 89 GLN A C 1
ATOM 647 O O . GLN A 1 89 ? -1.579 -2.064 -12.275 1.00 93.75 89 GLN A O 1
ATOM 652 N N . ALA A 1 90 ? 0.571 -1.501 -11.961 1.00 93.81 90 ALA A N 1
ATOM 653 C CA . ALA A 1 90 ? 0.569 -1.766 -10.525 1.00 93.81 90 ALA A CA 1
ATOM 654 C C . ALA A 1 90 ? -0.460 -0.898 -9.778 1.00 93.81 90 ALA A C 1
ATOM 656 O O . ALA A 1 90 ? -1.189 -1.401 -8.916 1.00 93.81 90 ALA A O 1
ATOM 657 N N . PHE A 1 91 ? -0.586 0.384 -10.138 1.00 92.94 91 PHE A N 1
ATOM 658 C CA . PHE A 1 91 ? -1.597 1.270 -9.558 1.00 92.94 91 PHE A CA 1
ATOM 659 C C . PHE A 1 91 ? -3.025 0.882 -9.944 1.00 92.94 91 PHE A C 1
ATOM 661 O O . PHE A 1 91 ? -3.896 0.895 -9.077 1.00 92.94 91 PHE A O 1
ATOM 668 N N . LEU A 1 92 ? -3.279 0.498 -11.197 1.00 94.31 92 LEU A N 1
ATOM 669 C CA . LEU A 1 92 ? -4.602 0.044 -11.639 1.00 94.31 92 LEU A CA 1
ATOM 670 C C . LEU A 1 92 ? -5.025 -1.251 -10.940 1.00 94.31 92 LEU A C 1
ATOM 672 O O . LEU A 1 92 ? -6.164 -1.363 -10.488 1.00 94.31 92 LEU A O 1
ATOM 676 N N . VAL A 1 93 ? -4.104 -2.203 -10.785 1.00 93.44 93 VAL A N 1
ATOM 677 C CA . VAL A 1 93 ? -4.361 -3.439 -10.032 1.00 93.44 93 VAL A CA 1
ATOM 678 C C . VAL A 1 93 ? -4.643 -3.122 -8.562 1.00 93.44 93 VAL A C 1
ATOM 680 O O . VAL A 1 93 ? -5.636 -3.595 -8.011 1.00 93.44 93 VAL A O 1
ATOM 683 N N . SER A 1 94 ? -3.835 -2.261 -7.938 1.00 92.12 94 SER A N 1
ATOM 684 C CA . SER A 1 94 ? -4.038 -1.829 -6.546 1.00 92.12 94 SER A CA 1
ATOM 685 C C . SER A 1 94 ? -5.368 -1.096 -6.354 1.00 92.12 94 SER A C 1
ATOM 687 O O . SER A 1 94 ? -6.051 -1.288 -5.345 1.00 92.12 94 SER A O 1
ATOM 689 N N . PHE A 1 95 ? -5.770 -0.288 -7.335 1.00 91.94 95 PHE A N 1
ATOM 690 C CA . PHE A 1 95 ? -7.073 0.363 -7.360 1.00 91.94 95 PHE A CA 1
ATOM 691 C C . PHE A 1 95 ? -8.200 -0.672 -7.426 1.00 91.94 95 PHE A C 1
ATOM 693 O O . PHE A 1 95 ? -9.118 -0.610 -6.614 1.00 91.94 95 PHE A O 1
ATOM 700 N N . GLY A 1 96 ? -8.097 -1.674 -8.304 1.00 93.38 96 GLY A N 1
ATOM 701 C CA . GLY A 1 96 ? -9.057 -2.778 -8.385 1.00 93.38 96 GLY A CA 1
ATOM 702 C C . GLY A 1 96 ? -9.195 -3.548 -7.068 1.00 93.38 96 GLY A C 1
ATOM 703 O O . GLY A 1 96 ? -10.309 -3.741 -6.582 1.00 93.38 96 GLY A O 1
ATOM 704 N N . ILE A 1 97 ? -8.074 -3.911 -6.436 1.00 91.56 97 ILE A N 1
ATOM 705 C CA . ILE A 1 97 ? -8.057 -4.573 -5.118 1.00 91.56 97 ILE A CA 1
ATOM 706 C C . ILE A 1 97 ? -8.745 -3.696 -4.066 1.00 91.56 97 ILE A C 1
ATOM 708 O O . ILE A 1 97 ? -9.558 -4.181 -3.279 1.00 91.56 97 ILE A O 1
ATOM 712 N N . THR A 1 98 ? -8.464 -2.393 -4.076 1.00 89.62 98 THR A N 1
ATOM 713 C CA . THR A 1 98 ? -9.069 -1.439 -3.140 1.00 89.62 98 THR A CA 1
ATOM 714 C C . THR A 1 98 ? -10.574 -1.311 -3.361 1.00 89.62 98 THR A C 1
ATOM 716 O O . THR A 1 98 ? -11.325 -1.304 -2.391 1.00 89.62 98 THR A O 1
ATOM 719 N N . VAL A 1 99 ? -11.044 -1.267 -4.611 1.00 92.00 99 VAL A N 1
ATOM 720 C CA . VAL A 1 99 ? -12.480 -1.243 -4.934 1.00 92.00 99 VAL A CA 1
ATOM 721 C C . VAL A 1 99 ? -13.174 -2.493 -4.398 1.00 92.00 99 VAL A C 1
ATOM 723 O O . VAL A 1 99 ? -14.206 -2.377 -3.743 1.00 92.00 99 VAL A O 1
ATOM 726 N N . VAL A 1 100 ? -12.590 -3.679 -4.592 1.00 91.31 100 VAL A N 1
ATOM 727 C CA . VAL A 1 100 ? -13.130 -4.932 -4.038 1.00 91.31 100 VAL A CA 1
ATOM 728 C C . VAL A 1 100 ? -13.177 -4.885 -2.509 1.00 91.31 100 VAL A C 1
ATOM 730 O O . VAL A 1 100 ? -14.193 -5.249 -1.919 1.00 91.31 100 VAL A O 1
ATOM 733 N N . ALA A 1 101 ? -12.124 -4.386 -1.859 1.00 86.50 101 ALA A N 1
ATOM 734 C CA . ALA A 1 101 ? -12.084 -4.238 -0.406 1.00 86.50 101 ALA A CA 1
ATOM 735 C C . ALA A 1 101 ? -13.141 -3.246 0.110 1.00 86.50 101 ALA A C 1
ATOM 737 O O . ALA A 1 101 ? -13.802 -3.518 1.111 1.00 86.50 101 ALA A O 1
ATOM 738 N N . VAL A 1 102 ? -13.342 -2.124 -0.586 1.00 87.06 102 VAL A N 1
ATOM 739 C CA . VAL A 1 102 ? -14.382 -1.136 -0.269 1.00 87.06 102 VAL A CA 1
ATOM 740 C C . VAL A 1 102 ? -15.771 -1.748 -0.420 1.00 87.06 102 VAL A C 1
ATOM 742 O O . VAL A 1 102 ? -16.595 -1.579 0.473 1.00 87.06 102 VAL A O 1
ATOM 745 N N . LEU A 1 103 ? -16.030 -2.503 -1.489 1.00 89.31 103 LEU A N 1
ATOM 746 C CA . LEU A 1 103 ? -17.306 -3.197 -1.682 1.00 89.31 103 LEU A CA 1
ATOM 747 C C . LEU A 1 103 ? -17.552 -4.231 -0.580 1.00 89.31 103 LEU A C 1
ATOM 749 O O . LEU A 1 103 ? -18.621 -4.239 0.023 1.00 89.31 103 LEU A O 1
ATOM 753 N N . ALA A 1 104 ? -16.554 -5.054 -0.255 1.00 86.62 104 ALA A N 1
ATOM 754 C CA . ALA A 1 104 ? -16.647 -6.014 0.843 1.00 86.62 104 ALA A CA 1
ATOM 755 C C . ALA A 1 104 ? -16.882 -5.319 2.198 1.00 86.62 104 ALA A C 1
ATOM 757 O O . ALA A 1 104 ? -17.666 -5.795 3.017 1.00 86.62 104 ALA A O 1
ATOM 758 N N . SER A 1 105 ? -16.241 -4.169 2.422 1.00 84.06 105 SER A N 1
ATOM 759 C CA . SER A 1 105 ? -16.430 -3.352 3.621 1.00 84.06 105 SER A CA 1
ATOM 760 C C . SER A 1 105 ? -17.831 -2.737 3.687 1.00 84.06 105 SER A C 1
ATOM 762 O O . SER A 1 105 ? -18.445 -2.760 4.750 1.00 84.06 105 SER A O 1
ATOM 764 N N . ALA A 1 106 ? -18.365 -2.253 2.562 1.00 83.62 106 ALA A N 1
ATOM 765 C CA . ALA A 1 106 ? -19.701 -1.666 2.465 1.00 83.62 106 ALA A CA 1
ATOM 766 C C . ALA A 1 106 ? -20.823 -2.704 2.628 1.00 83.62 106 ALA A C 1
ATOM 768 O O . ALA A 1 106 ? -21.870 -2.394 3.189 1.00 83.62 106 ALA A O 1
ATOM 769 N N . LEU A 1 107 ? -20.600 -3.941 2.174 1.00 86.62 107 LEU A N 1
ATOM 770 C CA . LEU A 1 107 ? -21.539 -5.054 2.336 1.00 86.62 107 LEU A CA 1
ATOM 771 C C . LEU A 1 107 ? -21.546 -5.640 3.758 1.00 86.62 107 LEU A C 1
ATOM 773 O O . LEU A 1 107 ? -22.387 -6.485 4.065 1.00 86.62 107 LEU A O 1
ATOM 777 N N . ARG A 1 108 ? -20.633 -5.212 4.642 1.00 76.62 108 ARG A N 1
ATOM 778 C CA . ARG A 1 108 ? -20.572 -5.690 6.028 1.00 76.62 108 ARG A CA 1
ATOM 779 C C . ARG A 1 108 ? -21.834 -5.247 6.795 1.00 76.62 108 ARG A C 1
ATOM 781 O O . ARG A 1 108 ? -22.031 -4.044 6.967 1.00 76.62 108 ARG A O 1
ATOM 788 N N . PRO A 1 109 ? -22.653 -6.173 7.335 1.00 64.38 109 PRO A N 1
ATOM 789 C CA . PRO A 1 109 ? -23.837 -5.812 8.109 1.00 64.38 109 PRO A CA 1
ATOM 790 C C . PRO A 1 109 ? -23.439 -5.049 9.374 1.00 64.38 109 PRO A C 1
ATOM 792 O O . PRO A 1 109 ? -22.663 -5.546 10.199 1.00 64.38 109 PRO A O 1
ATOM 795 N N . SER A 1 110 ? -23.977 -3.843 9.541 1.00 59.03 110 SER A N 1
ATOM 796 C CA . SER A 1 110 ? -23.804 -3.053 10.755 1.00 59.03 110 SER A CA 1
ATOM 797 C C . SER A 1 110 ? -24.555 -3.726 11.906 1.00 59.03 110 SER A C 1
ATOM 799 O O . SER A 1 110 ? -25.767 -3.560 12.038 1.00 59.03 110 SER A O 1
ATOM 801 N N . HIS A 1 111 ? -23.860 -4.484 12.754 1.00 55.00 111 HIS A N 1
ATOM 802 C CA . HIS A 1 111 ? -24.434 -4.874 14.039 1.00 55.00 111 HIS A CA 1
ATOM 803 C C . HIS A 1 111 ? -24.468 -3.629 14.927 1.00 55.00 111 HIS A C 1
ATOM 805 O O . HIS A 1 111 ? -23.444 -3.154 15.415 1.00 55.00 111 HIS A O 1
ATOM 811 N N . SER A 1 112 ? -25.666 -3.062 15.049 1.00 46.91 112 SER A N 1
ATOM 812 C CA . SER A 1 112 ? -26.002 -1.988 15.973 1.00 46.91 112 SER A CA 1
ATOM 813 C C . SER A 1 112 ? -25.663 -2.420 17.409 1.00 46.91 112 SER A C 1
ATOM 815 O O . SER A 1 112 ? -26.229 -3.401 17.889 1.00 46.91 112 SER A O 1
ATOM 817 N N . PRO A 1 113 ? -24.823 -1.673 18.148 1.00 52.09 113 PRO A N 1
ATOM 818 C CA . PRO A 1 113 ? -24.561 -1.915 19.570 1.00 52.09 113 PRO A CA 1
ATOM 819 C C . PRO A 1 113 ? -25.790 -1.781 20.491 1.00 52.09 113 PRO A C 1
ATOM 821 O O . PRO A 1 113 ? -25.658 -1.922 21.704 1.00 5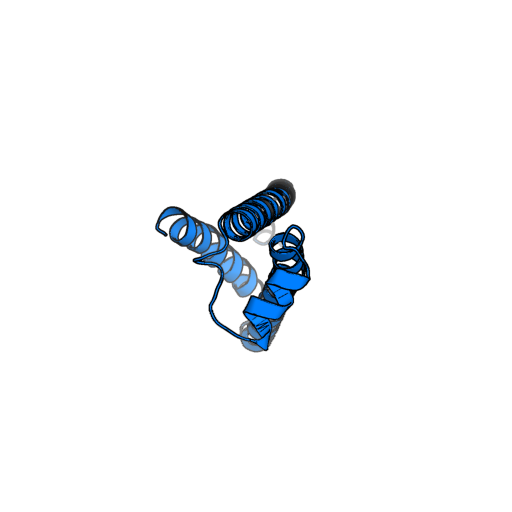2.09 113 PRO A O 1
ATOM 824 N N . ARG A 1 114 ? -26.990 -1.493 19.962 1.00 48.03 114 ARG A N 1
ATOM 825 C CA . ARG A 1 114 ? -28.205 -1.309 20.774 1.00 48.03 114 ARG A CA 1
ATOM 826 C C . ARG A 1 114 ? -28.838 -2.608 21.287 1.00 48.03 114 ARG A C 1
ATOM 828 O O . ARG A 1 114 ? -29.669 -2.521 22.179 1.00 48.03 114 ARG A O 1
ATOM 835 N N . GLU A 1 115 ? -28.442 -3.786 20.805 1.00 49.28 115 GLU A N 1
ATOM 836 C CA . GLU A 1 115 ? -29.000 -5.060 21.306 1.00 49.28 115 GLU A CA 1
ATOM 837 C C . GLU A 1 115 ? -28.290 -5.619 22.551 1.00 49.28 115 GLU A C 1
ATOM 839 O O . GLU A 1 115 ? -28.860 -6.451 23.252 1.00 49.28 115 GLU A O 1
ATOM 844 N N . MET A 1 116 ? -27.090 -5.135 22.896 1.00 49.31 116 MET A N 1
ATOM 845 C CA . MET A 1 116 ? -26.363 -5.588 24.096 1.00 49.31 116 MET A CA 1
ATOM 846 C C . MET A 1 116 ? -26.780 -4.882 25.394 1.00 49.31 116 MET A C 1
ATOM 848 O O . MET A 1 116 ? -26.373 -5.313 26.463 1.00 49.31 116 MET A O 1
ATOM 852 N N . ALA A 1 117 ? -27.588 -3.821 25.329 1.00 47.00 117 ALA A N 1
ATOM 853 C CA . ALA A 1 117 ? -28.139 -3.164 26.520 1.00 47.00 117 ALA A CA 1
ATOM 854 C C . ALA A 1 117 ? -29.480 -3.774 26.984 1.00 47.00 117 ALA A C 1
ATOM 856 O O . ALA A 1 117 ? -30.084 -3.274 27.929 1.00 47.00 117 ALA A O 1
ATOM 857 N N . ALA A 1 118 ? -29.960 -4.826 26.308 1.00 50.09 118 ALA A N 1
ATOM 858 C CA . ALA A 1 118 ? -31.240 -5.485 26.579 1.00 50.09 118 ALA A CA 1
ATOM 859 C C . ALA A 1 118 ? -31.104 -6.984 26.930 1.00 50.09 118 ALA A C 1
ATOM 861 O O . ALA A 1 118 ? -32.097 -7.712 26.903 1.00 50.09 118 ALA A O 1
ATOM 862 N N . ARG A 1 119 ? -29.896 -7.454 27.256 1.00 40.34 119 ARG A N 1
ATOM 863 C CA . ARG A 1 119 ? -29.625 -8.789 27.809 1.00 40.34 119 ARG A CA 1
ATOM 864 C C . ARG A 1 119 ? -28.675 -8.671 28.987 1.00 40.34 119 ARG A C 1
ATOM 866 O O . ARG A 1 119 ? -28.833 -9.489 29.915 1.00 40.34 119 ARG A O 1
#

Secondary structure (DSSP, 8-state):
-HHHHHHHHHHHHHHHHHHHHTS-GGGHHHHHHHHHHHHHHHHHHHHHHHHHHHHTTS-HHHHHIIIII---STT-HHHHHHHHHHHHHHHHHHHHHHHHHHHHHHTS----GGGTT--

Radius of gyration: 21.07 Å; chains: 1; bounding box: 58×25×54 Å